Protein AF-A0A0L0VTW7-F1 (afdb_monomer_lite)

Radius of gyration: 27.41 Å; chains: 1; bounding box: 56×79×41 Å

Foldseek 3Di:
DDDDDDDDDDDDPDPPPPPPDPDDDPPPPDDDDDPVDDPPVLVVLLVVLLVCCVPPVDLPDQDDDQDDDPSRVSNVVNVVVVDPVSHVRD

Structure (mmCIF, N/CA/C/O backbone):
data_AF-A0A0L0VTW7-F1
#
_entry.id   AF-A0A0L0VTW7-F1
#
loop_
_atom_site.group_PDB
_atom_site.id
_atom_site.type_symbol
_atom_site.label_atom_id
_atom_site.label_alt_id
_atom_site.label_comp_id
_atom_site.label_asym_id
_atom_site.label_entity_id
_atom_site.label_seq_id
_atom_site.pdbx_PDB_ins_code
_atom_site.Cartn_x
_atom_site.Cartn_y
_atom_site.Cartn_z
_atom_site.occupancy
_atom_site.B_iso_or_equiv
_atom_site.auth_seq_id
_atom_site.auth_comp_id
_atom_site.auth_asym_id
_atom_site.auth_atom_id
_atom_site.pdbx_PDB_model_num
ATOM 1 N N . MET A 1 1 ? 41.085 -68.179 -11.052 1.00 45.41 1 MET A N 1
ATOM 2 C CA . MET A 1 1 ? 39.851 -68.310 -11.855 1.00 45.41 1 MET A CA 1
ATOM 3 C C . MET A 1 1 ? 38.842 -67.321 -11.282 1.00 45.41 1 MET A C 1
ATOM 5 O O . MET A 1 1 ? 38.248 -67.603 -10.258 1.00 45.41 1 MET A O 1
ATOM 9 N N . THR A 1 2 ? 39.007 -66.037 -11.598 1.00 44.91 2 THR A N 1
ATOM 10 C CA . THR A 1 2 ? 38.253 -65.292 -12.632 1.00 44.91 2 THR A CA 1
ATOM 11 C C . THR A 1 2 ? 36.868 -64.898 -12.124 1.00 44.91 2 THR A C 1
ATOM 13 O O . THR A 1 2 ? 35.939 -65.696 -12.151 1.00 44.91 2 THR A O 1
ATOM 16 N N . GLY A 1 3 ? 36.770 -63.659 -11.636 1.00 48.75 3 GLY A N 1
ATOM 17 C CA . GLY A 1 3 ? 35.506 -63.008 -11.318 1.00 48.75 3 GLY A CA 1
ATOM 18 C C . GLY A 1 3 ? 34.770 -62.566 -12.581 1.00 48.75 3 GLY A C 1
ATOM 19 O O . GLY A 1 3 ? 35.394 -62.277 -13.602 1.00 48.75 3 GLY A O 1
ATOM 20 N N . GLN A 1 4 ? 33.446 -62.493 -12.491 1.00 52.16 4 GLN A N 1
ATOM 21 C CA . GLN A 1 4 ? 32.597 -61.849 -13.487 1.00 52.16 4 GLN A CA 1
ATOM 22 C C . GLN A 1 4 ? 31.572 -60.983 -12.760 1.00 52.16 4 GLN A C 1
ATOM 24 O O . GLN A 1 4 ? 30.635 -61.466 -12.132 1.00 52.16 4 GLN A O 1
ATOM 29 N N . PHE A 1 5 ? 31.833 -59.681 -12.819 1.00 54.50 5 PHE A N 1
ATOM 30 C CA . PHE A 1 5 ? 30.905 -58.615 -12.489 1.00 54.50 5 PHE A CA 1
ATOM 31 C C . PHE A 1 5 ? 29.969 -58.405 -13.682 1.00 54.50 5 PHE A C 1
ATOM 33 O O . PHE A 1 5 ? 30.412 -58.437 -14.832 1.00 54.50 5 PHE A O 1
ATOM 40 N N . ASN A 1 6 ? 28.685 -58.189 -13.401 1.00 54.72 6 ASN A N 1
ATOM 41 C CA . ASN A 1 6 ? 27.66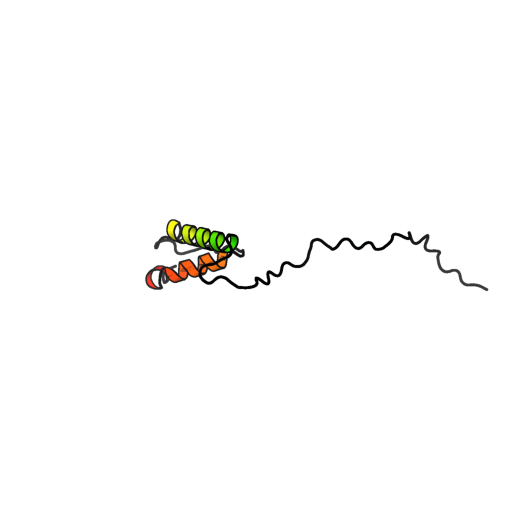0 -57.960 -14.410 1.00 54.72 6 ASN A CA 1
ATOM 42 C C . ASN A 1 6 ? 27.995 -56.745 -15.287 1.00 54.72 6 ASN A C 1
ATOM 44 O O . ASN A 1 6 ? 28.197 -55.630 -14.806 1.00 54.72 6 ASN A O 1
ATOM 48 N N . THR A 1 7 ? 28.010 -56.990 -16.594 1.00 50.69 7 THR A N 1
ATOM 49 C CA . THR A 1 7 ? 28.157 -56.022 -17.677 1.00 50.69 7 THR A CA 1
ATOM 50 C C . THR A 1 7 ? 26.998 -55.021 -17.671 1.00 50.69 7 THR A C 1
ATOM 52 O O . THR A 1 7 ? 25.899 -55.333 -18.123 1.00 50.69 7 THR A O 1
ATOM 55 N N . PHE A 1 8 ? 27.241 -53.798 -17.195 1.00 51.41 8 PHE A N 1
ATOM 56 C CA . PHE A 1 8 ? 26.369 -52.666 -17.501 1.00 51.41 8 PHE A CA 1
ATOM 57 C C . PHE A 1 8 ? 26.640 -52.203 -18.934 1.00 51.41 8 PHE A C 1
ATOM 59 O O . PHE A 1 8 ? 27.725 -51.736 -19.281 1.00 51.41 8 PHE A O 1
ATOM 66 N N . SER A 1 9 ? 25.627 -52.398 -19.771 1.00 52.44 9 SER A N 1
ATOM 67 C CA . SER A 1 9 ? 25.574 -52.014 -21.173 1.00 52.44 9 SER A CA 1
ATOM 68 C C . SER A 1 9 ? 25.630 -50.490 -21.339 1.00 52.44 9 SER A C 1
ATOM 70 O O . SER A 1 9 ? 24.704 -49.788 -20.950 1.00 52.44 9 SER A O 1
ATOM 72 N N . GLN A 1 10 ? 26.705 -50.040 -21.989 1.00 50.28 10 GLN A N 1
ATOM 73 C CA . GLN A 1 10 ? 26.810 -48.872 -22.875 1.00 50.28 10 GLN A CA 1
ATOM 74 C C . GLN A 1 10 ? 26.417 -47.504 -22.284 1.00 50.28 10 GLN A C 1
ATOM 76 O O . GLN A 1 10 ? 25.267 -47.071 -22.332 1.00 50.28 10 GLN A O 1
ATOM 81 N N . ALA A 1 11 ? 27.432 -46.762 -21.832 1.00 44.41 11 ALA A N 1
ATOM 82 C CA . ALA A 1 11 ? 27.351 -45.320 -21.645 1.00 44.41 11 ALA A CA 1
ATOM 83 C C . ALA A 1 11 ? 27.153 -44.627 -23.007 1.00 44.41 11 ALA A C 1
ATOM 85 O O . ALA A 1 11 ? 28.039 -44.632 -23.860 1.00 44.41 11 ALA A O 1
ATOM 86 N N . SER A 1 12 ? 25.981 -44.023 -23.198 1.00 49.91 12 SER A N 1
ATOM 87 C CA . SER A 1 12 ? 25.710 -43.090 -24.289 1.00 49.91 12 SER A CA 1
ATOM 88 C C . SER A 1 12 ? 26.523 -41.814 -24.062 1.00 49.91 12 SER A C 1
ATOM 90 O O . SER A 1 12 ? 26.219 -41.029 -23.164 1.00 49.91 12 SER A O 1
ATOM 92 N N . THR A 1 13 ? 27.556 -41.593 -24.872 1.00 60.22 13 THR A N 1
ATOM 93 C CA . THR A 1 13 ? 28.312 -40.336 -24.932 1.00 60.22 13 THR A CA 1
ATOM 94 C C . THR A 1 13 ? 27.447 -39.237 -25.545 1.00 60.22 13 THR A C 1
ATOM 96 O O . THR A 1 13 ? 27.495 -38.991 -26.748 1.00 60.22 13 THR A O 1
ATOM 99 N N . ALA A 1 14 ? 26.641 -38.577 -24.717 1.00 50.38 14 ALA A N 1
ATOM 100 C CA . ALA A 1 14 ? 26.070 -37.275 -25.035 1.00 50.38 14 ALA A CA 1
ATOM 101 C C . ALA A 1 14 ? 26.948 -36.185 -24.390 1.00 50.38 14 ALA A C 1
ATOM 103 O O . ALA A 1 14 ? 27.231 -36.275 -23.192 1.00 50.38 14 ALA A O 1
ATOM 104 N N . PRO A 1 15 ? 27.408 -35.166 -25.139 1.00 49.91 15 PRO A N 1
ATOM 105 C CA . PRO A 1 15 ? 28.131 -34.047 -24.551 1.00 49.91 15 PRO A CA 1
ATOM 106 C C . PRO A 1 15 ? 27.208 -33.323 -23.562 1.00 49.91 15 PRO A C 1
ATOM 108 O O . PRO A 1 15 ? 26.071 -32.997 -23.905 1.00 49.91 15 PRO A O 1
ATOM 111 N N . LEU A 1 16 ? 27.691 -33.069 -22.340 1.00 51.56 16 LEU A N 1
ATOM 112 C CA . LEU A 1 16 ? 27.038 -32.173 -21.383 1.00 51.56 16 LEU A CA 1
ATOM 113 C C . LEU A 1 16 ? 27.050 -30.745 -21.949 1.00 51.56 16 LEU A C 1
ATOM 115 O O . LEU A 1 16 ? 27.866 -29.910 -21.573 1.00 51.56 16 LEU A O 1
ATOM 119 N N . HIS A 1 17 ? 26.136 -30.450 -22.868 1.00 54.78 17 HIS A N 1
ATOM 120 C CA . HIS A 1 17 ? 25.678 -29.089 -23.075 1.00 54.78 17 HIS A CA 1
ATOM 121 C C . HIS A 1 17 ? 24.560 -28.862 -22.062 1.00 54.78 17 HIS A C 1
ATOM 123 O O . HIS A 1 17 ? 23.380 -29.085 -22.344 1.00 54.78 17 HIS A O 1
ATOM 129 N N . SER A 1 18 ? 24.960 -28.506 -20.841 1.00 52.00 18 SER A N 1
ATOM 130 C CA . SER A 1 18 ? 24.050 -28.035 -19.807 1.00 52.00 18 SER A CA 1
ATOM 131 C C . SER A 1 18 ? 23.320 -26.815 -20.355 1.00 52.00 18 SER A C 1
ATOM 133 O O . SER A 1 18 ? 23.870 -25.717 -20.409 1.00 52.00 18 SER A O 1
ATOM 135 N N . LYS A 1 19 ? 22.077 -27.007 -20.804 1.00 58.41 19 LYS A N 1
ATOM 136 C CA . LYS A 1 19 ? 21.127 -25.901 -20.888 1.00 58.41 19 LYS A CA 1
ATOM 137 C C . LYS A 1 19 ? 21.094 -25.278 -19.491 1.00 58.41 19 LYS A C 1
ATOM 139 O O . LYS A 1 19 ? 20.918 -26.039 -18.540 1.00 58.41 19 LYS A O 1
ATOM 144 N N . PRO A 1 20 ? 21.297 -23.962 -19.335 1.00 53.75 20 PRO A N 1
ATOM 145 C CA . PRO A 1 20 ? 21.102 -23.345 -18.036 1.00 53.75 20 PRO A CA 1
ATOM 146 C C . PRO A 1 20 ? 19.653 -23.612 -17.620 1.00 53.75 20 PRO A C 1
ATOM 148 O O . PRO A 1 20 ? 18.723 -23.325 -18.377 1.00 53.75 20 PRO A O 1
ATOM 151 N N . ASP A 1 21 ? 19.468 -24.233 -16.458 1.00 56.06 21 ASP A N 1
ATOM 152 C CA . ASP A 1 21 ? 18.160 -24.428 -15.851 1.00 56.06 21 ASP A CA 1
ATOM 153 C C . ASP A 1 21 ? 17.402 -23.086 -15.838 1.00 56.06 21 ASP A C 1
ATOM 155 O O . ASP A 1 21 ? 17.918 -22.107 -15.296 1.00 56.06 21 ASP A O 1
ATOM 159 N N . PRO A 1 22 ? 16.167 -22.979 -16.369 1.00 55.66 22 PRO A N 1
ATOM 160 C CA . PRO A 1 22 ? 15.396 -21.730 -16.341 1.00 55.66 22 PRO A CA 1
ATOM 161 C C . PRO A 1 22 ? 14.799 -21.448 -14.953 1.00 55.66 22 PRO A C 1
ATOM 163 O O . PRO A 1 22 ? 13.770 -20.789 -14.813 1.00 55.66 22 PRO A O 1
ATOM 166 N N . LYS A 1 23 ? 15.404 -21.996 -13.903 1.00 55.84 23 LYS A N 1
ATOM 167 C CA . LYS A 1 23 ? 14.952 -21.869 -12.529 1.00 55.84 23 LYS A CA 1
ATOM 168 C C . LYS A 1 23 ? 16.176 -21.655 -11.672 1.00 55.84 23 LYS A C 1
ATOM 170 O O . LYS A 1 23 ? 16.742 -22.625 -11.196 1.00 55.84 23 LYS A O 1
ATOM 175 N N . LEU A 1 24 ? 16.572 -20.393 -11.544 1.00 57.12 24 LEU A N 1
ATOM 176 C CA . LEU A 1 24 ? 17.130 -19.739 -10.359 1.00 57.12 24 LEU A CA 1
ATOM 177 C C . LEU A 1 24 ? 17.671 -18.358 -10.794 1.00 57.12 24 LEU A C 1
ATOM 179 O O . LEU A 1 24 ? 18.204 -18.190 -11.881 1.00 57.12 24 LEU A O 1
ATOM 183 N N . GLN A 1 25 ? 17.475 -17.362 -9.931 1.00 52.38 25 GLN A N 1
ATOM 184 C CA . GLN A 1 25 ? 17.908 -15.966 -10.061 1.00 52.38 25 GLN A CA 1
ATOM 185 C C . GLN A 1 25 ? 17.231 -15.086 -11.130 1.00 52.38 25 GLN A C 1
ATOM 187 O O . GLN A 1 25 ? 17.781 -14.723 -12.160 1.00 52.38 25 GLN A O 1
ATOM 192 N N . THR A 1 26 ? 16.169 -14.422 -10.691 1.00 51.31 26 THR A N 1
ATOM 193 C CA . THR A 1 26 ? 16.379 -13.000 -10.391 1.00 51.31 26 THR A CA 1
ATOM 194 C C . THR A 1 26 ? 16.018 -12.786 -8.924 1.00 51.31 26 THR A C 1
ATOM 196 O O . THR A 1 26 ? 14.903 -12.415 -8.581 1.00 51.31 26 THR A O 1
ATOM 199 N N . ARG A 1 27 ? 16.973 -13.056 -8.017 1.00 59.31 27 ARG A N 1
ATOM 200 C CA . ARG A 1 27 ? 17.048 -12.239 -6.798 1.00 59.31 27 ARG A CA 1
ATOM 201 C C . ARG A 1 27 ? 17.279 -10.840 -7.341 1.00 59.31 27 ARG A C 1
ATOM 203 O O . ARG A 1 27 ? 18.360 -10.586 -7.860 1.00 59.31 27 ARG A O 1
ATOM 210 N N . GLN A 1 28 ? 16.245 -10.012 -7.344 1.00 58.38 28 GLN A N 1
ATOM 211 C CA . GLN A 1 28 ? 16.297 -8.684 -7.930 1.00 58.38 28 GLN A CA 1
ATOM 212 C C . GLN A 1 28 ? 17.248 -7.828 -7.083 1.00 58.38 28 GLN A C 1
ATOM 214 O O . GLN A 1 28 ? 16.850 -7.181 -6.122 1.00 58.38 28 GLN A O 1
ATOM 219 N N . THR A 1 29 ? 18.542 -7.874 -7.388 1.00 58.25 29 THR A N 1
ATOM 220 C CA . THR A 1 29 ? 19.476 -6.813 -7.027 1.00 58.25 29 THR A CA 1
ATOM 221 C C . THR A 1 29 ? 19.161 -5.662 -7.965 1.00 58.25 29 THR A C 1
ATOM 223 O O . THR A 1 29 ? 19.715 -5.598 -9.059 1.00 58.25 29 THR A O 1
ATOM 226 N N . VAL A 1 30 ? 18.200 -4.816 -7.588 1.00 58.94 30 VAL A N 1
ATOM 227 C CA . VAL A 1 30 ? 17.955 -3.561 -8.302 1.00 58.94 30 VAL A CA 1
ATOM 228 C C . VAL A 1 30 ? 19.109 -2.601 -7.993 1.00 58.94 30 VAL A C 1
ATOM 230 O O . VAL A 1 30 ? 19.307 -2.257 -6.825 1.00 58.94 30 VAL A O 1
ATOM 233 N N . PRO A 1 31 ? 19.917 -2.184 -8.985 1.00 53.50 31 PRO A N 1
ATOM 234 C CA . PRO A 1 31 ? 20.804 -1.054 -8.797 1.00 53.50 31 PRO A CA 1
ATOM 235 C C . PRO A 1 31 ? 19.943 0.209 -8.741 1.00 53.50 31 PRO A C 1
ATOM 237 O O . PRO A 1 31 ? 19.159 0.488 -9.646 1.00 53.50 31 PRO A O 1
ATOM 240 N N . ALA A 1 32 ? 20.084 0.952 -7.648 1.00 68.19 32 ALA A N 1
ATOM 241 C CA . ALA A 1 32 ? 19.548 2.296 -7.515 1.00 68.19 32 ALA A CA 1
ATOM 242 C C . ALA A 1 32 ? 20.140 3.199 -8.604 1.00 68.19 32 ALA A C 1
ATOM 244 O O . ALA A 1 32 ? 21.334 3.092 -8.875 1.00 68.19 32 ALA A O 1
ATOM 245 N N . THR A 1 33 ? 19.331 4.083 -9.195 1.00 59.69 33 THR A N 1
ATOM 246 C CA . THR A 1 33 ? 19.567 5.540 -9.286 1.00 59.69 33 THR A CA 1
ATOM 247 C C . THR A 1 33 ? 18.498 6.145 -10.197 1.00 59.69 33 THR A C 1
ATOM 249 O O . THR A 1 33 ? 18.556 5.950 -11.404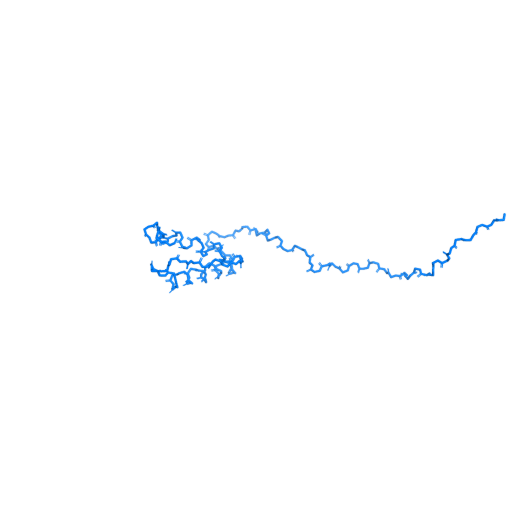 1.00 59.69 33 THR A O 1
ATOM 252 N N . ASN A 1 34 ? 17.536 6.871 -9.618 1.00 55.81 34 ASN A N 1
ATOM 253 C CA . ASN A 1 34 ? 17.110 8.200 -10.072 1.00 55.81 34 ASN A CA 1
ATOM 254 C C . ASN A 1 34 ? 16.222 8.835 -8.979 1.00 55.81 34 ASN A C 1
ATOM 256 O O . ASN A 1 34 ? 15.265 8.201 -8.543 1.00 55.81 34 ASN A O 1
ATOM 260 N N . PRO A 1 35 ? 16.524 10.055 -8.500 1.00 57.12 35 PRO A N 1
ATOM 261 C CA . PRO A 1 35 ? 15.878 10.649 -7.321 1.00 57.12 35 PRO A CA 1
ATOM 262 C C . PRO A 1 35 ? 14.471 11.246 -7.549 1.00 57.12 35 PRO A C 1
ATOM 264 O O . PRO A 1 35 ? 13.946 11.881 -6.644 1.00 57.12 35 PRO A O 1
ATOM 267 N N . ASP A 1 36 ? 13.849 10.977 -8.702 1.00 64.31 36 ASP A N 1
ATOM 268 C CA . ASP A 1 36 ? 12.400 11.133 -8.968 1.00 64.31 36 ASP A CA 1
ATOM 269 C C . ASP A 1 36 ? 11.753 9.784 -9.386 1.00 64.31 36 ASP A C 1
ATOM 271 O O . ASP A 1 36 ? 10.620 9.724 -9.858 1.00 64.31 36 ASP A O 1
ATOM 275 N N . GLY A 1 37 ? 12.511 8.681 -9.282 1.00 63.66 37 GLY A N 1
ATOM 276 C CA . GLY A 1 37 ? 12.423 7.530 -10.178 1.00 63.66 37 GLY A CA 1
ATOM 277 C C . GLY 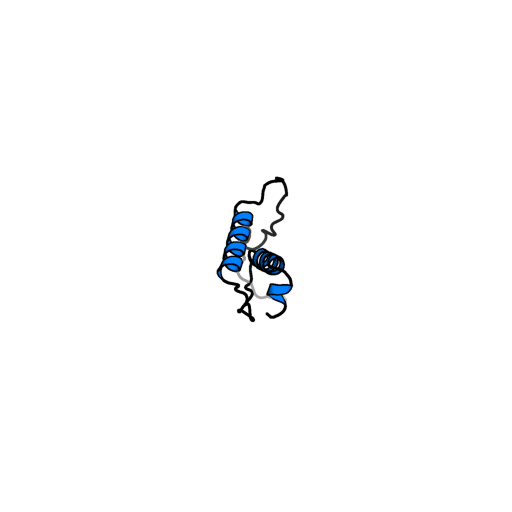A 1 37 ? 12.306 6.183 -9.475 1.00 63.66 37 GLY A C 1
ATOM 278 O O . GLY A 1 37 ? 13.300 5.523 -9.169 1.00 63.66 37 GLY A O 1
ATOM 279 N N . LEU A 1 38 ? 11.067 5.732 -9.318 1.00 71.88 38 LEU A N 1
ATOM 280 C CA . LEU A 1 38 ? 10.775 4.306 -9.237 1.00 71.88 38 LEU A CA 1
ATOM 281 C C . LEU A 1 38 ? 10.826 3.709 -10.649 1.00 71.88 38 LEU A C 1
ATOM 283 O O . LEU A 1 38 ? 10.432 4.361 -11.619 1.00 71.88 38 LEU A O 1
ATOM 287 N N . ASP A 1 39 ? 11.281 2.459 -10.766 1.00 89.88 39 ASP A N 1
ATOM 288 C CA . ASP A 1 39 ? 11.093 1.692 -12.000 1.00 89.88 39 ASP A CA 1
ATOM 289 C C . ASP A 1 39 ? 9.596 1.697 -12.371 1.00 89.88 39 ASP A C 1
ATOM 291 O O . ASP A 1 39 ? 8.764 1.576 -11.463 1.00 89.88 39 ASP A O 1
ATOM 295 N N . PRO A 1 40 ? 9.210 1.831 -13.655 1.00 91.88 40 PRO A N 1
ATOM 296 C CA . PRO A 1 40 ? 7.803 1.892 -14.045 1.00 91.88 40 PRO A CA 1
ATOM 297 C C . PRO A 1 40 ? 6.966 0.730 -13.497 1.00 91.88 40 PRO A C 1
ATOM 299 O O . PRO A 1 40 ? 5.786 0.913 -13.194 1.00 91.88 40 PRO A O 1
ATOM 302 N N . ILE A 1 41 ? 7.565 -0.453 -13.3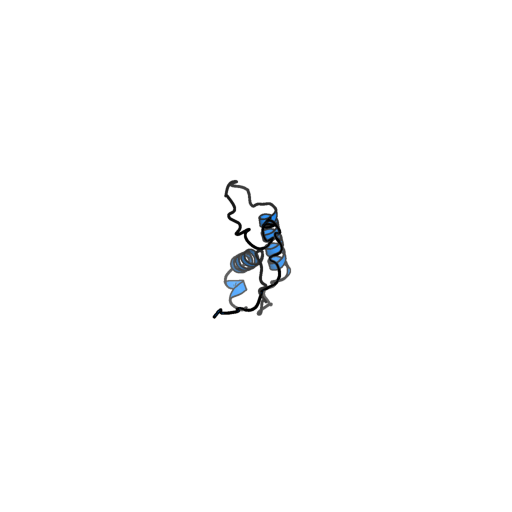20 1.00 93.44 41 ILE A N 1
ATOM 303 C CA . ILE A 1 41 ? 6.905 -1.608 -12.712 1.00 93.44 41 ILE A CA 1
ATOM 304 C C . ILE A 1 41 ? 6.649 -1.381 -11.220 1.00 93.44 41 ILE A C 1
ATOM 306 O O . ILE A 1 41 ? 5.546 -1.651 -10.748 1.00 93.44 41 ILE A O 1
ATOM 310 N N . GLU A 1 42 ? 7.624 -0.865 -10.474 1.00 93.19 42 GLU A N 1
ATOM 311 C CA . GLU A 1 42 ? 7.454 -0.564 -9.047 1.00 93.19 42 GLU A CA 1
ATOM 312 C C . GLU A 1 42 ? 6.477 0.597 -8.824 1.00 93.19 42 GLU A C 1
ATOM 314 O O . GLU A 1 42 ? 5.585 0.492 -7.983 1.00 93.19 42 GLU A O 1
ATOM 319 N N . ALA A 1 43 ? 6.547 1.648 -9.647 1.00 92.50 43 ALA A N 1
ATOM 320 C CA . ALA A 1 43 ? 5.575 2.741 -9.625 1.00 92.50 43 ALA A CA 1
ATOM 321 C C . ALA A 1 43 ? 4.148 2.232 -9.889 1.00 92.50 43 ALA A C 1
ATOM 323 O O . ALA A 1 43 ? 3.201 2.611 -9.199 1.00 92.50 43 ALA A O 1
ATOM 324 N N . SER A 1 44 ? 3.992 1.320 -10.854 1.00 94.44 44 SER A N 1
ATOM 325 C CA . SER A 1 44 ? 2.694 0.718 -11.176 1.00 94.44 44 SER A CA 1
ATOM 326 C C . SER A 1 44 ? 2.154 -0.129 -10.024 1.00 94.44 44 SER A C 1
ATOM 328 O O . SER A 1 44 ? 0.963 -0.060 -9.718 1.00 94.44 44 SER A O 1
ATOM 330 N N . LYS A 1 45 ? 3.016 -0.905 -9.352 1.00 95.75 45 LYS A N 1
ATOM 331 C CA . LYS A 1 45 ? 2.641 -1.683 -8.160 1.00 95.75 45 LYS A CA 1
ATOM 332 C C . LYS A 1 45 ? 2.155 -0.771 -7.040 1.00 95.75 45 LYS A C 1
ATOM 334 O O . LYS A 1 45 ? 1.090 -1.024 -6.480 1.00 95.75 45 LYS A O 1
ATOM 339 N N . GLN A 1 46 ? 2.904 0.288 -6.745 1.00 95.44 46 GLN A N 1
ATOM 340 C CA . GLN A 1 46 ? 2.541 1.245 -5.708 1.00 95.44 46 GLN A CA 1
ATOM 341 C C . GLN A 1 46 ? 1.205 1.927 -6.024 1.00 95.44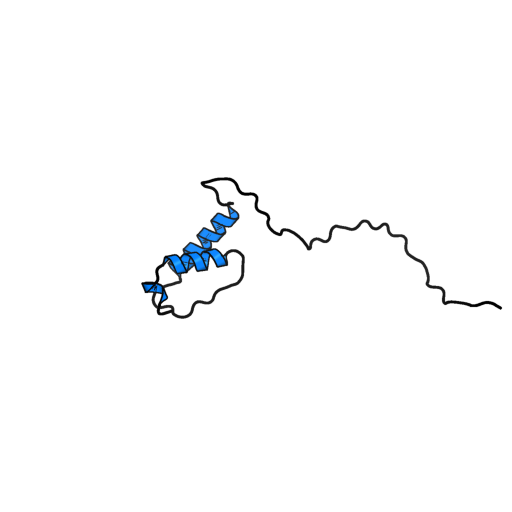 46 GLN A C 1
ATOM 343 O O . GLN A 1 46 ? 0.311 1.934 -5.182 1.00 95.44 46 GLN A O 1
ATOM 348 N N . LEU A 1 47 ? 1.029 2.432 -7.250 1.00 96.31 47 LEU A N 1
ATOM 349 C CA . LEU A 1 47 ? -0.201 3.113 -7.655 1.00 96.31 47 LEU A CA 1
ATOM 350 C C . LEU A 1 47 ? -1.421 2.187 -7.571 1.00 96.31 47 LEU A C 1
ATOM 352 O O . LEU A 1 47 ? -2.461 2.581 -7.044 1.00 96.31 47 LEU A O 1
ATOM 356 N N . ALA A 1 48 ? -1.290 0.947 -8.049 1.00 96.31 48 ALA A N 1
ATOM 357 C CA . ALA A 1 48 ? -2.360 -0.042 -7.977 1.00 96.31 48 ALA A CA 1
ATOM 358 C C . ALA A 1 48 ? -2.726 -0.382 -6.524 1.00 96.31 48 ALA A C 1
ATOM 360 O O . ALA A 1 48 ? -3.907 -0.433 -6.181 1.00 96.31 48 ALA A O 1
ATOM 361 N N . ALA A 1 49 ? -1.723 -0.577 -5.663 1.00 96.69 49 ALA A N 1
ATOM 362 C CA . ALA A 1 49 ? -1.929 -0.818 -4.240 1.00 96.69 49 ALA A CA 1
ATOM 363 C C . ALA A 1 49 ? -2.647 0.356 -3.561 1.00 96.69 49 ALA A C 1
ATOM 365 O O . ALA A 1 49 ? -3.598 0.145 -2.810 1.00 96.69 49 ALA A O 1
ATOM 366 N N . TYR A 1 50 ? -2.227 1.587 -3.856 1.00 96.81 50 TYR A N 1
ATOM 367 C CA . TYR A 1 50 ? -2.791 2.784 -3.240 1.00 96.81 50 TYR A CA 1
ATOM 368 C C . TYR A 1 50 ? -4.244 2.991 -3.660 1.00 96.81 50 TYR A C 1
ATOM 370 O O . TYR A 1 50 ? -5.109 3.171 -2.806 1.00 96.81 50 TYR A O 1
ATOM 378 N N . ALA A 1 51 ? -4.533 2.865 -4.958 1.00 96.75 51 ALA A N 1
ATOM 379 C CA . ALA A 1 51 ? -5.895 2.951 -5.472 1.00 96.75 51 ALA A CA 1
ATOM 380 C C . ALA A 1 51 ? -6.811 1.881 -4.854 1.00 96.75 51 ALA A C 1
ATOM 382 O O . ALA A 1 51 ? -7.949 2.178 -4.492 1.00 96.75 51 ALA A O 1
ATOM 383 N N . ALA A 1 52 ? -6.316 0.649 -4.685 1.00 96.06 52 ALA A N 1
ATOM 384 C CA . ALA A 1 52 ? -7.084 -0.421 -4.059 1.00 96.06 52 ALA A CA 1
ATOM 385 C C . ALA A 1 52 ? -7.457 -0.085 -2.607 1.00 96.06 52 ALA A C 1
ATOM 387 O O . ALA A 1 52 ? -8.621 -0.243 -2.234 1.00 96.06 52 ALA A O 1
ATOM 388 N N . VAL A 1 53 ? -6.501 0.411 -1.812 1.00 94.38 53 VAL A N 1
ATOM 389 C CA . VAL A 1 53 ? -6.736 0.792 -0.411 1.00 94.38 53 VAL A CA 1
ATOM 390 C C . VAL A 1 53 ? -7.712 1.958 -0.313 1.00 94.38 53 VAL A C 1
ATOM 392 O O . VAL A 1 53 ? -8.707 1.861 0.403 1.00 94.38 53 VAL A O 1
ATOM 395 N N . ASP A 1 54 ? -7.479 3.019 -1.081 1.00 94.19 54 ASP A N 1
ATOM 396 C CA . ASP A 1 54 ? -8.274 4.244 -1.008 1.00 94.19 54 ASP A CA 1
ATOM 397 C C . ASP A 1 54 ? -9.736 4.019 -1.427 1.00 94.19 54 ASP A C 1
ATOM 399 O O . ASP A 1 54 ? -10.643 4.638 -0.874 1.00 94.19 54 ASP A O 1
ATOM 403 N N . GLN A 1 55 ? -9.985 3.114 -2.380 1.00 95.44 55 GLN A N 1
ATOM 404 C CA . GLN A 1 55 ? -11.333 2.838 -2.885 1.00 95.44 55 GLN A CA 1
ATOM 405 C C . GLN A 1 55 ? -12.086 1.757 -2.098 1.00 95.44 55 GLN A C 1
ATOM 407 O O . GLN A 1 55 ? -13.316 1.791 -2.062 1.00 95.44 55 GLN A O 1
ATOM 412 N N . HIS A 1 56 ? -11.386 0.793 -1.487 1.00 93.69 56 HIS A N 1
ATOM 413 C CA . HIS A 1 56 ? -12.025 -0.413 -0.938 1.00 93.69 56 HIS A CA 1
ATOM 414 C C . HIS A 1 56 ? -11.842 -0.596 0.573 1.00 93.69 56 HIS A C 1
ATOM 416 O O . HIS A 1 56 ? -12.567 -1.387 1.178 1.00 93.69 56 HIS A O 1
ATOM 422 N N . ILE A 1 57 ? -10.921 0.119 1.225 1.00 89.94 57 ILE A N 1
ATOM 423 C CA . ILE A 1 57 ? -10.683 0.002 2.672 1.00 89.94 57 ILE A CA 1
ATOM 424 C C . ILE A 1 57 ? -11.367 1.161 3.408 1.00 89.94 57 ILE A C 1
ATOM 426 O O . ILE A 1 57 ? -10.751 2.128 3.849 1.00 89.94 57 ILE A O 1
ATOM 430 N N . LEU A 1 58 ? -12.689 1.048 3.557 1.00 87.75 58 LEU A N 1
ATOM 431 C CA . LEU A 1 58 ? -13.548 2.056 4.193 1.00 87.75 58 LEU A CA 1
ATOM 432 C C . LEU A 1 58 ? -13.622 1.871 5.718 1.00 87.75 58 LEU A C 1
ATOM 434 O O . LEU A 1 58 ? -13.575 0.722 6.148 1.00 87.75 58 LEU A O 1
ATOM 438 N N . PRO A 1 59 ? -13.811 2.928 6.540 1.00 85.88 59 PRO A N 1
ATOM 439 C CA . PRO A 1 59 ? -13.774 2.894 8.020 1.00 85.88 59 PRO A CA 1
ATOM 440 C C . PRO A 1 59 ? -14.555 1.777 8.724 1.00 85.88 59 PRO A C 1
ATOM 442 O O . PRO A 1 59 ? -14.197 1.366 9.819 1.00 85.88 59 PRO A O 1
ATOM 445 N N . HIS A 1 60 ? -15.617 1.264 8.107 1.00 86.19 60 HIS A N 1
ATOM 446 C CA . HIS A 1 60 ? -16.4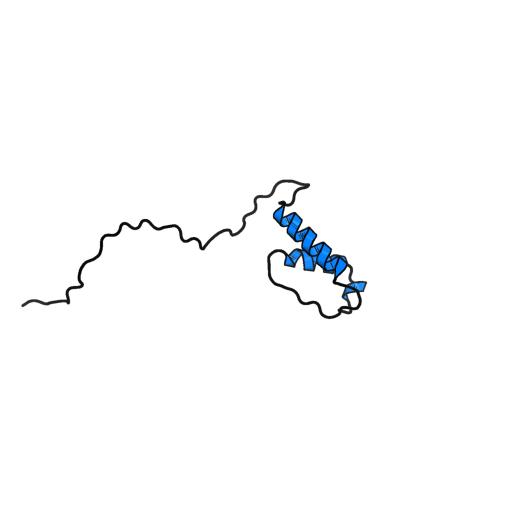61 0.219 8.689 1.00 86.19 60 HIS A CA 1
ATOM 447 C C . HIS A 1 60 ? -15.948 -1.213 8.451 1.00 86.19 60 HIS A C 1
ATOM 449 O O . HIS A 1 60 ? -16.444 -2.146 9.085 1.00 86.19 60 HIS A O 1
ATOM 455 N N . HIS A 1 61 ? -14.978 -1.419 7.554 1.00 89.25 61 HIS A N 1
ATOM 456 C CA . HIS A 1 61 ? -14.363 -2.730 7.341 1.00 89.25 61 HIS A CA 1
ATOM 457 C C . HIS A 1 61 ? -13.420 -3.060 8.495 1.00 89.25 61 HIS A C 1
ATOM 459 O O . HIS A 1 61 ? -12.384 -2.417 8.640 1.00 89.25 61 HIS A O 1
ATOM 465 N N . ARG A 1 62 ? -13.762 -4.070 9.297 1.00 87.38 62 ARG A N 1
ATOM 466 C CA . ARG A 1 62 ? -12.900 -4.501 10.404 1.00 87.38 62 ARG A CA 1
ATOM 467 C C . ARG A 1 62 ? -11.841 -5.492 9.931 1.00 87.38 62 ARG A C 1
ATOM 469 O O . ARG A 1 62 ? -10.655 -5.222 9.967 1.00 87.38 62 ARG A O 1
ATOM 476 N N . VAL A 1 63 ? -12.268 -6.587 9.314 1.00 90.00 63 VAL A N 1
ATOM 477 C CA . VAL A 1 63 ? -11.333 -7.607 8.825 1.00 90.00 63 VAL A CA 1
ATOM 478 C C . VAL A 1 63 ? -10.839 -7.272 7.417 1.00 90.00 63 VAL A C 1
ATOM 480 O O . VAL A 1 63 ? -11.644 -7.089 6.504 1.00 90.00 63 VAL A O 1
ATOM 483 N N . ILE A 1 64 ? -9.516 -7.257 7.228 1.00 91.12 64 ILE A N 1
ATOM 484 C CA . ILE A 1 64 ? -8.860 -7.054 5.929 1.00 91.12 64 ILE A CA 1
ATOM 485 C C . ILE A 1 64 ? -8.019 -8.291 5.599 1.00 91.12 64 ILE A C 1
ATOM 487 O O . ILE A 1 64 ? -7.094 -8.647 6.326 1.00 91.12 64 ILE A O 1
ATOM 491 N N . GLY A 1 65 ? -8.332 -8.955 4.486 1.00 93.56 65 GLY A N 1
ATOM 492 C CA . GLY A 1 65 ? -7.509 -10.047 3.969 1.00 93.56 65 GLY A CA 1
ATOM 493 C C . GLY A 1 65 ? -6.269 -9.504 3.259 1.00 93.56 65 GLY A C 1
ATOM 494 O O . GLY A 1 65 ? -6.394 -8.762 2.287 1.00 93.56 65 GLY A O 1
ATOM 495 N N . ILE A 1 66 ? -5.078 -9.892 3.715 1.00 94.44 66 ILE A N 1
ATOM 496 C CA . ILE A 1 66 ? -3.810 -9.509 3.085 1.00 94.44 66 ILE A CA 1
ATOM 497 C C . ILE A 1 66 ? -3.325 -10.649 2.184 1.00 94.44 66 ILE A C 1
ATOM 499 O O . ILE A 1 66 ? -3.140 -11.779 2.633 1.00 94.44 66 ILE A O 1
ATOM 503 N N . GLY A 1 67 ? -3.146 -10.348 0.896 1.00 92.50 67 GLY A N 1
ATOM 504 C CA . GLY A 1 67 ? -2.624 -11.299 -0.088 1.00 92.50 67 GLY A CA 1
ATOM 505 C C . GLY A 1 67 ? -1.116 -11.536 0.037 1.00 92.50 67 GLY A C 1
ATOM 506 O O . GLY A 1 67 ? -0.446 -10.995 0.914 1.00 92.50 67 GLY A O 1
ATOM 507 N N . SER A 1 68 ? -0.557 -12.316 -0.890 1.00 93.19 68 SER A N 1
ATOM 508 C CA . SER A 1 68 ? 0.890 -12.513 -1.034 1.00 93.19 68 SER A CA 1
ATOM 509 C C . SER A 1 68 ? 1.388 -11.957 -2.371 1.00 93.19 68 SER A C 1
ATOM 511 O O . SER A 1 68 ? 0.711 -12.052 -3.393 1.00 93.19 68 SER A O 1
ATOM 513 N N . GLY A 1 69 ? 2.572 -11.339 -2.373 1.00 94.50 69 GLY A N 1
ATOM 514 C CA . GLY A 1 69 ? 3.205 -10.821 -3.588 1.00 94.50 69 GLY A CA 1
ATOM 515 C C . GLY A 1 69 ? 4.016 -9.548 -3.357 1.00 94.50 69 GLY A C 1
ATOM 516 O O . GLY A 1 69 ? 3.902 -8.903 -2.319 1.00 94.50 69 GLY A O 1
ATOM 517 N N . SER A 1 70 ? 4.818 -9.156 -4.351 1.00 95.56 70 SER A N 1
ATOM 518 C CA . SER A 1 70 ? 5.688 -7.969 -4.263 1.00 95.56 70 SER A CA 1
ATOM 519 C C . SER A 1 70 ? 4.930 -6.640 -4.205 1.00 95.56 70 SER A C 1
ATOM 521 O O . SER A 1 70 ? 5.519 -5.618 -3.896 1.00 95.56 70 SER A O 1
ATOM 523 N N . THR A 1 71 ? 3.637 -6.641 -4.529 1.00 96.06 71 THR A N 1
ATOM 524 C CA . THR A 1 71 ? 2.779 -5.446 -4.499 1.00 96.06 71 THR A CA 1
ATOM 525 C C . THR A 1 71 ? 2.199 -5.188 -3.106 1.00 96.06 71 THR A C 1
ATOM 527 O O . THR A 1 71 ? 1.852 -4.061 -2.770 1.00 96.06 71 THR A O 1
ATOM 530 N N . VAL A 1 72 ? 2.108 -6.231 -2.275 1.00 96.56 72 VAL A N 1
ATOM 531 C CA . VAL A 1 72 ? 1.465 -6.190 -0.954 1.00 96.56 72 VAL A CA 1
ATOM 532 C C . VAL A 1 72 ? 2.148 -5.242 0.035 1.00 96.56 72 VAL A C 1
ATOM 534 O O . VAL A 1 72 ? 1.421 -4.565 0.759 1.00 96.56 72 VAL A O 1
ATOM 537 N N . PRO A 1 73 ? 3.489 -5.116 0.079 1.00 96.00 73 PRO A N 1
ATOM 538 C CA . PRO A 1 73 ? 4.130 -4.152 0.971 1.00 96.00 73 PRO A CA 1
ATOM 539 C C . PRO A 1 73 ? 3.582 -2.723 0.823 1.00 96.00 73 PRO A C 1
ATOM 541 O O . PRO A 1 73 ? 3.319 -2.075 1.831 1.00 96.00 73 PRO A O 1
ATOM 544 N N . TYR A 1 74 ? 3.295 -2.277 -0.405 1.00 96.69 74 TYR A N 1
ATOM 545 C CA . TYR A 1 74 ? 2.713 -0.954 -0.667 1.00 96.69 74 TYR A CA 1
ATOM 546 C C . TYR A 1 74 ? 1.265 -0.818 -0.177 1.00 96.69 74 TYR A C 1
ATOM 548 O O . TYR A 1 74 ? 0.841 0.268 0.210 1.00 96.69 74 TYR A O 1
ATOM 556 N N . VAL A 1 75 ? 0.498 -1.913 -0.158 1.00 96.12 75 VAL A N 1
ATOM 557 C CA . VAL A 1 75 ? -0.864 -1.934 0.408 1.00 96.12 75 VAL A CA 1
ATOM 558 C C . VAL A 1 75 ? -0.796 -1.679 1.911 1.00 96.12 75 VAL A C 1
ATOM 560 O O . VAL A 1 75 ? -1.521 -0.835 2.430 1.00 96.12 75 VAL A O 1
ATOM 563 N N . VAL A 1 76 ? 0.101 -2.383 2.607 1.00 94.75 76 VAL A N 1
ATOM 564 C CA . VAL A 1 76 ? 0.285 -2.235 4.058 1.00 94.75 76 VAL A CA 1
ATOM 565 C C . VAL A 1 76 ? 0.765 -0.828 4.393 1.00 94.75 76 VAL A C 1
ATOM 567 O O . VAL A 1 76 ? 0.218 -0.194 5.292 1.00 94.75 76 VAL A O 1
ATOM 570 N N . GLU A 1 77 ? 1.733 -0.315 3.634 1.00 94.50 77 GLU A N 1
ATOM 571 C CA . GLU A 1 77 ? 2.218 1.055 3.783 1.00 94.50 77 GLU A CA 1
ATOM 572 C C . GLU A 1 77 ? 1.072 2.069 3.660 1.00 94.50 77 GLU A C 1
ATOM 574 O O . GLU A 1 77 ? 0.919 2.943 4.517 1.00 94.50 77 GLU A O 1
ATOM 579 N N . ARG A 1 78 ? 0.211 1.915 2.645 1.00 95.31 78 ARG A N 1
ATOM 580 C CA . ARG A 1 78 ? -0.921 2.819 2.437 1.00 95.31 78 ARG A CA 1
ATOM 581 C C . ARG A 1 78 ? -1.964 2.737 3.545 1.00 95.31 78 ARG A C 1
ATOM 583 O O . ARG A 1 78 ? -2.477 3.774 3.949 1.00 95.31 78 ARG A O 1
ATOM 590 N N . ILE A 1 79 ? -2.261 1.542 4.056 1.00 93.00 79 ILE A N 1
ATOM 591 C CA . ILE A 1 79 ? -3.186 1.375 5.188 1.00 93.00 79 ILE A CA 1
ATOM 592 C C . ILE A 1 79 ? -2.644 2.114 6.412 1.00 93.00 79 ILE A C 1
ATOM 594 O O . ILE A 1 79 ? -3.374 2.874 7.041 1.00 93.00 79 ILE A O 1
ATOM 598 N N . VAL A 1 80 ? -1.351 1.971 6.717 1.00 92.31 80 VAL A N 1
ATOM 599 C CA . VAL A 1 80 ? -0.722 2.679 7.844 1.00 92.31 80 VAL A CA 1
ATOM 600 C C . VAL A 1 80 ? -0.813 4.202 7.673 1.00 92.31 80 VAL A C 1
ATOM 602 O O . VAL A 1 80 ? -1.087 4.908 8.643 1.00 92.31 80 VAL A O 1
ATOM 605 N N . GLN A 1 81 ? -0.667 4.717 6.447 1.00 93.81 81 GLN A N 1
ATOM 606 C CA . GLN A 1 81 ? -0.806 6.150 6.148 1.00 93.81 81 GLN A CA 1
ATOM 607 C C . GLN A 1 81 ? -2.220 6.713 6.384 1.00 93.81 81 GLN A C 1
ATOM 609 O O . GLN A 1 81 ? -2.344 7.922 6.565 1.00 93.81 81 GLN A O 1
ATOM 614 N N . GLN A 1 82 ? -3.278 5.890 6.412 1.00 89.69 82 GLN A N 1
ATOM 615 C CA . GLN A 1 82 ? -4.643 6.352 6.734 1.00 89.69 82 GLN A CA 1
ATOM 616 C C . GLN A 1 82 ? -4.781 6.844 8.187 1.00 89.69 82 GLN A C 1
ATOM 618 O O . GLN A 1 82 ? -5.766 7.500 8.526 1.00 89.69 82 GLN A O 1
ATOM 623 N N . GLY A 1 83 ? -3.787 6.559 9.031 1.00 88.38 83 GLY A N 1
ATOM 624 C CA . GLY A 1 83 ? -3.711 7.045 10.399 1.00 88.38 83 GLY A CA 1
ATOM 625 C C . GLY A 1 83 ? -4.271 6.063 11.422 1.00 88.38 83 GLY A C 1
ATOM 626 O O . GLY A 1 83 ? -5.113 5.212 11.135 1.00 88.38 83 GLY A O 1
ATOM 627 N N . HIS A 1 84 ? -3.778 6.206 12.651 1.00 83.44 84 HIS A N 1
ATOM 628 C CA . HIS A 1 84 ? -4.141 5.361 13.786 1.00 83.44 84 HIS A CA 1
ATOM 629 C C . HIS A 1 84 ? -5.654 5.389 14.033 1.00 83.44 84 HIS A C 1
ATOM 631 O O . HIS A 1 84 ? -6.285 4.344 14.085 1.00 83.44 84 HIS A O 1
ATOM 637 N N . GLU A 1 85 ? -6.265 6.578 14.047 1.00 80.69 85 GLU A N 1
ATOM 638 C CA . GLU A 1 85 ? -7.702 6.769 14.303 1.00 80.69 85 GLU A CA 1
ATOM 639 C C . GLU A 1 85 ? -8.623 5.903 13.428 1.00 80.69 85 GLU A C 1
ATOM 641 O O . GLU A 1 85 ? -9.620 5.369 13.911 1.00 80.69 85 GLU A O 1
ATOM 646 N N . THR A 1 86 ? -8.260 5.712 12.158 1.00 80.06 86 THR A N 1
ATOM 647 C CA . THR A 1 86 ? -9.042 4.921 11.203 1.00 80.06 86 THR A CA 1
ATOM 648 C C . THR A 1 86 ? -8.782 3.421 11.356 1.00 80.06 86 THR A C 1
ATOM 650 O O . THR A 1 86 ? -9.635 2.612 10.986 1.00 80.06 86 THR A O 1
ATOM 653 N N . ASN A 1 87 ? -7.630 3.036 11.904 1.00 81.62 87 ASN A N 1
ATOM 654 C CA . ASN A 1 87 ? -7.150 1.655 11.937 1.00 81.62 87 ASN A CA 1
ATOM 655 C C . ASN A 1 87 ? -7.338 0.963 13.294 1.00 81.62 87 ASN A C 1
ATOM 657 O O . ASN A 1 87 ? -7.379 -0.260 13.327 1.00 81.62 87 ASN A O 1
ATOM 661 N N . GLU A 1 88 ? -7.530 1.707 14.385 1.00 80.94 88 GLU A N 1
ATOM 662 C CA . GLU A 1 88 ? -7.651 1.154 15.748 1.00 80.94 88 GLU A CA 1
ATOM 663 C C . GLU A 1 88 ? -8.759 0.111 15.936 1.00 80.94 88 GLU A C 1
ATOM 665 O O . GLU A 1 88 ? -8.685 -0.745 16.812 1.00 80.94 88 GLU A O 1
ATOM 670 N N . SER A 1 89 ? -9.834 0.215 15.159 1.00 73.38 89 SER A N 1
ATOM 671 C CA . SER A 1 89 ? -11.053 -0.578 15.359 1.00 73.38 89 SER A CA 1
ATOM 672 C C . SER A 1 89 ? -11.215 -1.734 14.368 1.00 73.38 89 SER A C 1
ATOM 674 O O . SER A 1 89 ? -12.313 -2.298 14.264 1.00 73.38 89 SER A O 1
ATOM 676 N N . ARG A 1 90 ? -10.144 -2.064 13.637 1.00 75.56 90 ARG A N 1
ATOM 677 C CA . ARG A 1 90 ? -10.151 -3.014 12.524 1.00 75.56 90 ARG A CA 1
ATOM 678 C C . ARG A 1 90 ? -9.516 -4.350 12.888 1.00 75.56 90 ARG A C 1
ATOM 680 O O . ARG A 1 90 ? -8.345 -4.350 13.317 1.00 75.56 90 ARG A O 1
#

InterPro domains:
  IPR004788 Ribose 5-phosphate isomerase, type A [PTHR11934] (24-88)
  IPR037171 NagB/RpiA transferase-like [SSF100950] (43-82)

Secondary structure (DSSP, 8-state):
------------------PPPS-S-----PPP--TT---HHHHHHHHHHHHHHHHH--TT--------STTHHHHHHHHHHT-HHHHTT-

Sequence (90 aa):
MTGQFNTFSQASTAPLHSKPDPKLQTRQTVPATNPDGLDPIEASKQLAAYAAVDQHILPHHRVIGIGSGSTVPYVVERIVQQGHETNESR

Organism: NCBI:txid1165861

pLDDT: mean 76.01, std 18.89, range [44.41, 96.81]